Protein AF-A0A183J5D5-F1 (afdb_monomer_lite)

pLDDT: mean 78.67, std 13.35, range [39.38, 96.0]

Sequence (172 aa):
YVIESGSNGYSALRIDPVRDRDNNTDITCVVSNVHGSETASAKLVVISPENLPTGFPRIVEDPRLRAVEKGSSETMTCNARGDKPLTVLWLKNFLPVDMNNRRYSVSTIGNPGNPRRKAQTANLSITPTRRLRASVRPSMRLLACACCLPFDDDFASCSVRCSLFNGLMYND

Foldseek 3Di:
DDWDADPPRDIDDDDPPDDPVLAQDKDKDWDDDPVGIDIDIATDHDDDPVRDDPFAKDWPDWFEADEDDAQDKDKTKIKIFGQAQKDKFKDKPNHTDDPVPPQWDKDKDFDDPDNVTRMIMIMIMGGADPDDDDDDAWDWIKMKMKIWHDDDPHDIGIDIDIYIYTYSGDDD

Organism: NCBI:txid241478

Radius of gyration: 17.91 Å; chains: 1; bounding box: 45×37×50 Å

InterPro domains:
  IPR007110 Immunoglobulin-like domain [PS50835] (57-93)
  IPR013783 Immunoglobulin-like fold [G3DSA:2.60.40.10] (50-136)
  IPR036179 Immunoglobulin-like domain superfamily [SSF48726] (4-53)
  IPR036179 Immunoglobulin-like domain superfamily [SSF48726] (57-127)

Secondary structure (DSSP, 8-state):
-EEEE-TTS-EEEE--S--GGGTTEEEEEEEEETTEEEEEEEEE----GGGPPTT--EEEEPPPP-EE-TT--EEEEEEEE-SS--EEEEEETTEEP-TTSTTEEEEEEE-SS-TT--EEEEEEEEPPPS---S----EEEEEEEEEE---BTTB--EEEEEEEEEE-----

Structure (mmCIF, N/CA/C/O backbone):
data_AF-A0A183J5D5-F1
#
_entry.id   AF-A0A183J5D5-F1
#
loop_
_atom_site.group_PDB
_atom_site.id
_atom_site.type_symbol
_atom_site.label_atom_id
_atom_site.label_alt_id
_atom_site.label_comp_id
_atom_site.label_asym_id
_atom_site.label_entity_id
_atom_site.label_seq_id
_atom_site.pdbx_PDB_ins_code
_atom_site.Cartn_x
_atom_site.Cartn_y
_atom_site.Cartn_z
_atom_site.occupancy
_atom_site.B_iso_or_equiv
_atom_site.auth_seq_id
_atom_site.auth_comp_id
_atom_site.auth_asym_id
_atom_site.auth_atom_id
_atom_site.pdbx_PDB_model_num
ATOM 1 N N . TYR A 1 1 ? 9.227 12.595 -5.736 1.00 82.00 1 TYR A N 1
ATOM 2 C CA . TYR A 1 1 ? 9.479 11.406 -4.906 1.00 82.00 1 TYR A CA 1
ATOM 3 C C . TYR A 1 1 ? 9.605 11.834 -3.459 1.00 82.00 1 TYR A C 1
ATOM 5 O O . TYR A 1 1 ? 10.194 12.882 -3.216 1.00 82.00 1 TYR A O 1
ATOM 13 N N . VAL A 1 2 ? 9.044 11.076 -2.523 1.00 82.94 2 VAL A N 1
ATOM 14 C CA . VAL A 1 2 ? 9.202 11.303 -1.078 1.00 82.94 2 VAL A CA 1
ATOM 15 C C . VAL A 1 2 ? 9.634 9.988 -0.451 1.00 82.94 2 VAL A C 1
ATOM 17 O O . VAL A 1 2 ? 9.050 8.958 -0.770 1.00 82.94 2 VAL A O 1
ATOM 20 N N . ILE A 1 3 ? 10.658 10.013 0.397 1.00 84.38 3 ILE A N 1
ATOM 21 C CA . ILE A 1 3 ? 11.080 8.838 1.161 1.00 84.38 3 ILE A CA 1
ATOM 22 C C . ILE A 1 3 ? 10.498 8.969 2.564 1.00 84.38 3 ILE A C 1
ATOM 24 O O . ILE A 1 3 ? 10.695 9.990 3.224 1.00 84.38 3 ILE A O 1
ATOM 28 N N . GLU A 1 4 ? 9.782 7.944 3.006 1.00 82.12 4 GLU A N 1
ATOM 29 C CA . GLU A 1 4 ? 9.199 7.864 4.340 1.00 82.12 4 GLU A CA 1
ATOM 30 C C . GLU A 1 4 ? 9.839 6.701 5.091 1.00 82.12 4 GLU A C 1
ATOM 32 O O . GLU A 1 4 ? 9.834 5.568 4.615 1.00 82.12 4 GLU A O 1
ATOM 37 N N . SER A 1 5 ? 10.399 6.976 6.266 1.00 80.62 5 SER A N 1
ATOM 38 C CA . SER A 1 5 ? 11.003 5.955 7.124 1.00 80.62 5 SER A CA 1
ATOM 39 C C . SER A 1 5 ? 10.123 5.734 8.348 1.00 80.62 5 SER A C 1
ATOM 41 O O . SER A 1 5 ? 9.812 6.670 9.084 1.00 80.62 5 SER A O 1
ATOM 43 N N . GLY A 1 6 ? 9.699 4.491 8.551 1.00 70.69 6 GLY A N 1
ATOM 44 C CA . GLY A 1 6 ? 8.915 4.062 9.700 1.00 70.69 6 GLY A CA 1
ATOM 45 C C . GLY A 1 6 ? 9.786 3.718 10.906 1.00 70.69 6 GLY A C 1
ATOM 46 O O . GLY A 1 6 ? 10.962 3.383 10.782 1.00 70.69 6 GLY A O 1
ATOM 47 N N . SER A 1 7 ? 9.175 3.715 12.091 1.00 68.88 7 SER A N 1
ATOM 48 C CA . SER A 1 7 ? 9.823 3.381 13.370 1.00 68.88 7 SER A CA 1
ATOM 49 C C . SER A 1 7 ? 10.384 1.955 13.453 1.00 68.88 7 SER A C 1
ATOM 51 O O . SER A 1 7 ? 11.144 1.650 14.365 1.00 68.88 7 SER A O 1
ATOM 53 N N . ASN A 1 8 ? 10.020 1.083 12.512 1.00 70.12 8 ASN A N 1
ATOM 54 C CA . ASN A 1 8 ? 10.295 -0.353 12.570 1.00 70.12 8 ASN A CA 1
ATOM 55 C C . ASN A 1 8 ? 11.356 -0.795 11.554 1.00 70.12 8 ASN A C 1
ATOM 57 O O . ASN A 1 8 ? 11.403 -1.964 11.184 1.00 70.12 8 ASN A O 1
ATOM 61 N N . GLY A 1 9 ? 12.159 0.144 11.047 1.00 73.06 9 GLY A N 1
ATOM 62 C CA . GLY A 1 9 ? 13.173 -0.133 10.025 1.00 73.06 9 GLY A CA 1
ATOM 63 C C . GLY A 1 9 ? 12.625 -0.246 8.600 1.00 73.06 9 GLY A C 1
ATOM 64 O O . GLY A 1 9 ? 13.392 -0.491 7.677 1.00 73.06 9 GLY A O 1
ATOM 65 N N . TYR A 1 10 ? 11.322 -0.031 8.395 1.00 77.25 10 TYR A N 1
ATOM 66 C CA . TYR A 1 10 ? 10.745 0.086 7.056 1.00 77.25 10 TYR A CA 1
ATOM 67 C C . TYR A 1 10 ? 11.066 1.447 6.445 1.00 77.25 10 TYR A C 1
ATOM 69 O O . TYR A 1 10 ? 10.963 2.473 7.115 1.00 77.25 10 TYR A O 1
ATOM 77 N N . SER A 1 11 ? 11.371 1.462 5.152 1.00 81.19 11 SER A N 1
ATOM 78 C CA . SER A 1 11 ? 11.416 2.674 4.341 1.00 81.19 11 SER A CA 1
ATOM 79 C C . SER A 1 11 ? 10.550 2.481 3.101 1.00 81.19 11 SER A C 1
ATOM 81 O O . SER A 1 11 ? 10.485 1.379 2.555 1.00 81.19 11 SER A O 1
ATOM 83 N N . ALA A 1 12 ? 9.859 3.532 2.677 1.00 82.38 12 ALA A N 1
ATOM 84 C CA . ALA A 1 12 ? 9.008 3.528 1.501 1.00 82.38 12 ALA A CA 1
ATOM 85 C C . ALA A 1 12 ? 9.343 4.712 0.595 1.00 82.38 12 ALA A C 1
ATOM 87 O O . ALA A 1 12 ? 9.494 5.845 1.053 1.00 82.38 12 ALA A O 1
ATOM 88 N N . LEU A 1 13 ? 9.413 4.447 -0.709 1.00 85.31 13 LEU A N 1
ATOM 89 C CA . LEU A 1 13 ? 9.490 5.470 -1.744 1.00 85.31 13 LEU A CA 1
ATOM 90 C C . LEU A 1 13 ? 8.081 5.759 -2.266 1.00 85.31 13 LEU A C 1
ATOM 92 O O . LEU A 1 13 ? 7.434 4.893 -2.852 1.00 85.31 13 LEU A O 1
ATOM 96 N N . ARG A 1 14 ? 7.618 6.995 -2.092 1.00 83.38 14 ARG A N 1
ATOM 97 C CA . ARG A 1 14 ? 6.325 7.468 -2.583 1.00 83.38 14 ARG A CA 1
ATOM 98 C C . ARG A 1 14 ? 6.491 8.261 -3.876 1.00 83.38 14 ARG A C 1
ATOM 100 O O . ARG A 1 14 ? 7.235 9.250 -3.938 1.00 83.38 14 ARG A O 1
ATOM 107 N N . ILE A 1 15 ? 5.751 7.843 -4.897 1.00 86.19 15 ILE A N 1
ATOM 108 C CA . ILE A 1 15 ? 5.669 8.494 -6.205 1.00 86.19 15 ILE A CA 1
ATOM 109 C C . ILE A 1 15 ? 4.241 9.002 -6.374 1.00 86.19 15 ILE A C 1
ATOM 111 O O . ILE A 1 15 ? 3.309 8.210 -6.455 1.00 86.19 15 ILE A O 1
ATOM 115 N N . ASP A 1 16 ? 4.068 10.321 -6.345 1.00 84.56 16 ASP A N 1
ATOM 116 C CA . ASP A 1 16 ? 2.754 10.955 -6.393 1.00 84.56 16 ASP A CA 1
ATOM 117 C C . ASP A 1 16 ? 2.868 12.422 -6.862 1.00 84.56 16 ASP A C 1
ATOM 119 O O . ASP A 1 16 ? 3.642 13.185 -6.267 1.00 84.56 16 ASP A O 1
ATOM 123 N N . PRO A 1 17 ? 2.134 12.834 -7.912 1.00 86.19 17 PRO A N 1
ATOM 124 C CA . PRO A 1 17 ? 1.389 11.963 -8.824 1.00 86.19 17 PRO A CA 1
ATOM 125 C C . PRO A 1 17 ? 2.347 11.132 -9.688 1.00 86.19 17 PRO A C 1
ATOM 127 O O . PRO A 1 17 ? 3.421 11.615 -10.051 1.00 86.19 17 PRO A O 1
ATOM 130 N N . VAL A 1 18 ? 1.936 9.915 -10.049 1.00 85.88 18 VAL A N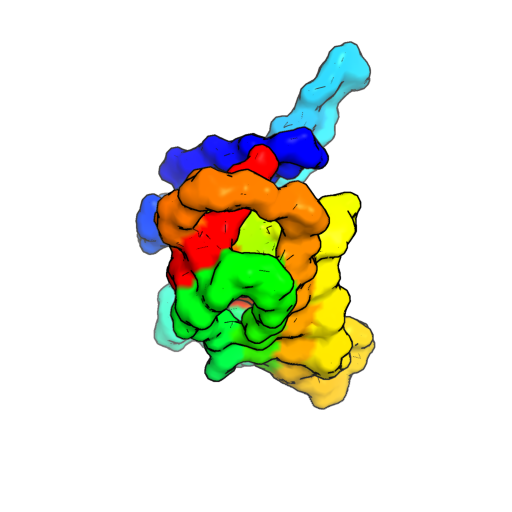 1
ATOM 131 C CA . VAL A 1 18 ? 2.611 9.122 -11.089 1.00 85.88 18 VAL A CA 1
ATOM 132 C C . VAL A 1 18 ? 2.379 9.791 -12.446 1.00 85.88 18 VAL A C 1
ATOM 134 O O . VAL A 1 18 ? 1.256 10.198 -12.755 1.00 85.88 18 VAL A O 1
ATOM 137 N N . ARG A 1 19 ? 3.436 9.940 -13.243 1.00 89.69 19 ARG A N 1
ATOM 138 C CA . ARG A 1 19 ? 3.423 10.566 -14.574 1.00 89.69 19 ARG A CA 1
ATOM 139 C C . ARG A 1 19 ? 4.115 9.668 -15.596 1.00 89.69 19 ARG A C 1
ATOM 141 O O . ARG A 1 19 ? 4.980 8.879 -15.239 1.00 89.69 19 ARG A O 1
ATOM 148 N N . ASP A 1 20 ? 3.837 9.880 -16.881 1.00 90.50 20 ASP A N 1
ATOM 149 C CA . ASP A 1 20 ? 4.463 9.107 -17.971 1.00 90.50 20 ASP A CA 1
ATOM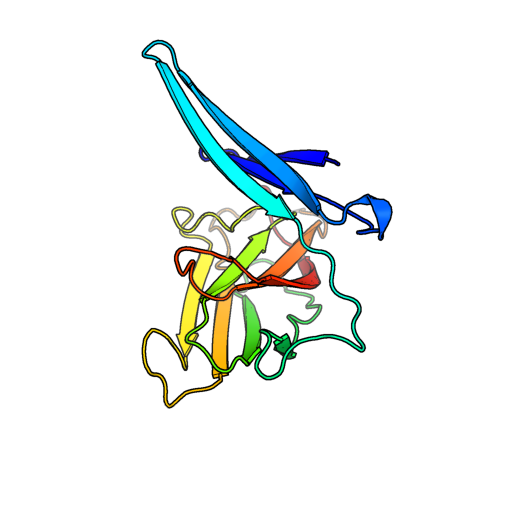 150 C C . ASP A 1 20 ? 5.995 9.200 -17.978 1.00 90.50 20 ASP A C 1
ATOM 152 O O . ASP A 1 20 ? 6.676 8.246 -18.337 1.00 90.50 20 ASP A O 1
ATOM 156 N N . ARG A 1 21 ? 6.554 10.326 -17.514 1.00 92.19 21 ARG A N 1
ATOM 157 C CA . ARG A 1 21 ? 8.009 10.509 -17.363 1.00 92.19 21 ARG A CA 1
ATOM 158 C C . ARG A 1 21 ? 8.647 9.591 -16.316 1.00 92.19 21 ARG A C 1
ATOM 160 O O . ARG A 1 21 ? 9.864 9.477 -16.300 1.00 92.19 21 ARG A O 1
ATOM 167 N N . ASP A 1 22 ? 7.846 9.017 -15.419 1.00 92.31 22 ASP A N 1
ATOM 168 C CA . ASP A 1 22 ? 8.322 8.082 -14.403 1.00 92.31 22 ASP A CA 1
ATOM 169 C C . ASP A 1 22 ? 8.411 6.652 -14.990 1.00 92.31 22 ASP A C 1
ATOM 171 O O . ASP A 1 22 ? 9.027 5.771 -14.392 1.00 92.31 22 ASP A O 1
ATOM 175 N N . ASN A 1 23 ? 7.834 6.406 -16.177 1.00 91.12 23 ASN A N 1
ATOM 176 C CA . ASN A 1 23 ? 7.867 5.107 -16.845 1.00 91.12 23 ASN A CA 1
ATOM 177 C C . ASN A 1 23 ? 9.294 4.684 -17.218 1.00 91.12 23 ASN A C 1
ATOM 179 O O . ASN A 1 23 ? 10.106 5.502 -17.644 1.00 91.12 23 ASN A O 1
ATOM 183 N N . ASN A 1 24 ? 9.568 3.383 -17.116 1.00 91.00 24 ASN A N 1
ATOM 184 C CA . ASN A 1 24 ? 10.869 2.772 -17.379 1.00 91.00 24 ASN A CA 1
ATOM 185 C C . ASN A 1 24 ? 12.001 3.298 -16.470 1.00 91.00 24 ASN A C 1
ATOM 187 O O . ASN A 1 24 ? 13.171 3.261 -16.850 1.00 91.00 24 ASN A O 1
ATOM 191 N N . THR A 1 25 ? 11.661 3.773 -15.267 1.00 91.31 25 THR A N 1
ATOM 192 C CA . THR A 1 25 ? 12.639 4.225 -14.265 1.00 91.31 25 THR A CA 1
ATOM 193 C C . THR A 1 25 ? 13.109 3.049 -13.417 1.00 91.31 25 THR A C 1
ATOM 195 O O . THR A 1 25 ? 12.288 2.348 -12.829 1.00 91.31 25 THR A O 1
ATOM 198 N N . ASP A 1 26 ? 14.420 2.852 -13.297 1.00 90.88 26 ASP A N 1
ATOM 199 C CA . ASP A 1 26 ? 14.984 1.865 -12.376 1.00 90.88 26 ASP A CA 1
ATOM 200 C C . ASP A 1 26 ? 15.046 2.445 -10.954 1.00 90.88 26 ASP A C 1
ATOM 202 O O . ASP A 1 26 ? 15.645 3.494 -10.706 1.00 90.88 26 ASP A O 1
ATOM 206 N N . ILE A 1 27 ? 14.381 1.775 -10.015 1.00 88.88 27 ILE A N 1
ATOM 207 C CA . ILE A 1 27 ? 14.309 2.140 -8.601 1.00 88.88 27 ILE A CA 1
ATOM 208 C C . ILE A 1 27 ? 15.163 1.154 -7.819 1.00 88.88 27 ILE A C 1
ATOM 210 O O . ILE A 1 27 ? 14.875 -0.040 -7.805 1.00 88.88 27 ILE A O 1
ATOM 214 N N . THR A 1 28 ? 16.165 1.663 -7.109 1.00 89.50 28 THR A N 1
ATOM 215 C CA . THR A 1 28 ? 17.015 0.859 -6.229 1.00 89.50 28 THR A CA 1
ATOM 216 C C . THR A 1 28 ? 16.813 1.276 -4.780 1.00 89.50 28 THR A C 1
ATOM 218 O O . THR A 1 28 ? 16.991 2.439 -4.418 1.00 89.50 28 THR A O 1
ATOM 221 N N . CYS A 1 29 ? 16.459 0.311 -3.940 1.00 87.62 29 CYS A N 1
ATOM 222 C CA . CYS A 1 29 ? 16.518 0.426 -2.494 1.00 87.62 29 CYS A CA 1
ATOM 223 C C . CYS A 1 29 ? 17.877 -0.093 -2.021 1.00 87.62 29 CYS A C 1
ATOM 225 O O . CYS A 1 29 ? 18.285 -1.194 -2.389 1.00 87.62 29 CYS A O 1
ATOM 227 N N . VAL A 1 30 ? 18.571 0.702 -1.211 1.00 90.69 30 VAL A N 1
ATOM 228 C CA . VAL A 1 30 ? 19.844 0.326 -0.593 1.00 90.69 30 VAL A CA 1
ATOM 229 C C . VAL A 1 30 ? 19.665 0.378 0.914 1.00 90.69 30 VAL A C 1
ATOM 231 O O . VAL A 1 30 ? 19.308 1.422 1.461 1.00 90.69 30 VAL A O 1
ATOM 234 N N . VAL A 1 31 ? 19.925 -0.742 1.582 1.00 89.81 31 VAL A N 1
ATOM 235 C CA . VAL A 1 31 ? 19.946 -0.840 3.042 1.00 89.81 31 VAL A CA 1
ATOM 236 C C . VAL A 1 31 ? 21.382 -1.099 3.466 1.00 89.81 31 VAL A C 1
ATOM 238 O O . VAL A 1 31 ? 22.030 -2.002 2.951 1.00 89.81 31 VAL A O 1
ATOM 241 N N . SER A 1 32 ? 21.901 -0.308 4.400 1.00 91.25 32 SER A N 1
ATOM 242 C CA . SER A 1 32 ? 23.292 -0.411 4.847 1.00 91.25 32 SER A CA 1
ATOM 243 C C . SER A 1 32 ? 23.409 -0.376 6.363 1.00 91.25 32 SER A C 1
ATOM 245 O O . SER A 1 32 ? 22.708 0.388 7.029 1.00 91.25 32 SER A O 1
ATOM 247 N N . ASN A 1 33 ? 24.342 -1.155 6.901 1.00 91.06 33 ASN A N 1
ATOM 248 C CA . ASN A 1 33 ? 24.780 -1.101 8.291 1.00 91.06 33 ASN A CA 1
ATOM 249 C C . ASN A 1 33 ? 26.322 -1.122 8.362 1.00 91.06 33 ASN A C 1
ATOM 251 O O . ASN A 1 33 ? 27.006 -1.077 7.344 1.00 91.06 33 ASN A O 1
ATOM 255 N N . VAL A 1 34 ? 26.886 -1.195 9.571 1.00 95.88 34 VAL A N 1
ATOM 256 C CA . VAL A 1 34 ? 28.350 -1.201 9.771 1.00 95.88 34 VAL A CA 1
ATOM 257 C C . VAL A 1 34 ? 29.060 -2.444 9.206 1.00 95.88 34 VAL A C 1
ATOM 259 O O . VAL A 1 34 ? 30.280 -2.437 9.095 1.00 95.88 34 VAL A O 1
ATOM 262 N N . HIS A 1 35 ? 28.318 -3.497 8.851 1.00 96.00 35 HIS A N 1
ATOM 263 C CA . HIS A 1 35 ? 28.842 -4.759 8.322 1.00 96.00 35 HIS A CA 1
ATOM 264 C C . HIS A 1 35 ? 28.667 -4.902 6.801 1.00 96.00 35 HIS A C 1
ATOM 266 O O . HIS A 1 35 ? 29.144 -5.881 6.234 1.00 96.00 35 HIS A O 1
ATOM 272 N N . GLY A 1 36 ? 27.999 -3.958 6.131 1.00 94.19 36 GLY A N 1
ATOM 273 C CA . GLY A 1 36 ? 27.819 -3.993 4.682 1.00 94.19 36 GLY A CA 1
ATOM 274 C C . GLY A 1 36 ? 26.532 -3.329 4.206 1.00 94.19 36 GLY A C 1
ATOM 275 O O . GLY A 1 36 ? 25.841 -2.637 4.956 1.00 94.19 36 GLY A O 1
ATOM 276 N N . SER A 1 37 ? 26.211 -3.554 2.934 1.00 94.56 37 SER A N 1
ATOM 277 C CA . SER A 1 37 ? 24.989 -3.068 2.300 1.00 94.56 37 SER A CA 1
ATOM 278 C C . SER A 1 37 ? 24.343 -4.144 1.443 1.00 94.56 37 SER A C 1
ATOM 280 O O . SER A 1 37 ? 25.039 -4.886 0.754 1.00 94.56 37 SER A O 1
ATOM 282 N N . GLU A 1 38 ? 23.020 -4.162 1.435 1.00 92.50 38 GLU A N 1
ATOM 283 C CA . GLU A 1 38 ? 22.194 -4.990 0.567 1.00 92.50 38 GLU A CA 1
ATOM 284 C C . GLU A 1 38 ? 21.348 -4.086 -0.331 1.00 92.50 38 GLU A C 1
ATOM 286 O O . GLU A 1 38 ? 20.943 -2.986 0.066 1.00 92.50 38 GLU A O 1
ATOM 291 N N . THR A 1 39 ? 21.118 -4.525 -1.566 1.00 90.31 39 THR A N 1
ATOM 292 C CA . THR A 1 39 ? 20.384 -3.752 -2.564 1.00 90.31 39 THR A CA 1
ATOM 293 C C . THR A 1 39 ? 19.267 -4.577 -3.178 1.00 90.31 39 THR A C 1
ATOM 295 O O . THR A 1 39 ? 19.414 -5.765 -3.449 1.00 90.31 39 THR A O 1
ATOM 298 N N . ALA A 1 40 ? 18.142 -3.919 -3.428 1.00 86.88 40 ALA A N 1
ATOM 299 C CA . ALA A 1 40 ? 17.029 -4.465 -4.186 1.00 86.88 40 ALA A CA 1
ATOM 300 C C . ALA A 1 40 ? 16.655 -3.456 -5.270 1.00 86.88 40 ALA A C 1
ATOM 302 O O . ALA A 1 40 ? 16.463 -2.277 -4.971 1.00 86.88 40 ALA A O 1
ATOM 303 N N . SER A 1 41 ? 16.571 -3.897 -6.523 1.00 85.75 41 SER A N 1
ATOM 304 C CA . SER A 1 41 ? 16.218 -3.032 -7.653 1.00 85.75 41 SER A CA 1
ATOM 305 C C . SER A 1 41 ? 14.954 -3.522 -8.343 1.00 85.75 41 SER A C 1
ATOM 307 O O . SER A 1 41 ? 14.727 -4.725 -8.441 1.00 85.75 41 SER A O 1
ATOM 309 N N . ALA A 1 42 ? 14.142 -2.590 -8.829 1.00 83.88 42 ALA A N 1
ATOM 310 C CA . ALA A 1 42 ? 12.939 -2.866 -9.599 1.00 83.88 42 ALA A CA 1
ATOM 311 C C . ALA A 1 42 ? 12.751 -1.801 -10.682 1.00 83.88 42 ALA A C 1
ATOM 313 O O . ALA A 1 42 ? 13.059 -0.630 -10.470 1.00 83.88 42 ALA A O 1
ATOM 314 N N . LYS A 1 43 ? 12.199 -2.190 -11.831 1.00 86.06 43 LYS A N 1
ATOM 315 C CA . LYS A 1 43 ? 11.853 -1.261 -12.909 1.00 86.06 43 LYS A CA 1
ATOM 316 C C . LYS A 1 43 ? 10.403 -0.801 -12.760 1.00 86.06 43 LYS A C 1
ATOM 318 O O . LYS A 1 43 ? 9.486 -1.620 -12.735 1.00 86.06 43 LYS A O 1
ATOM 323 N N . LEU A 1 44 ? 10.186 0.508 -12.679 1.00 86.44 44 LEU A N 1
ATOM 324 C CA . LEU A 1 44 ? 8.856 1.106 -12.646 1.00 86.44 44 LEU A CA 1
ATOM 325 C C . LEU A 1 44 ? 8.252 1.121 -14.052 1.00 86.44 44 LEU A C 1
ATOM 327 O O . LEU A 1 44 ? 8.760 1.798 -14.944 1.00 86.44 44 LEU A O 1
ATOM 331 N N . VAL A 1 45 ? 7.133 0.418 -14.229 1.00 85.50 45 VAL A N 1
ATOM 332 C CA . VAL A 1 45 ? 6.320 0.471 -15.450 1.00 85.50 45 VAL A CA 1
ATOM 333 C C . VAL A 1 45 ? 5.022 1.210 -15.144 1.00 85.50 45 VAL A C 1
ATOM 335 O O . VAL A 1 45 ? 4.258 0.801 -14.269 1.00 85.50 45 VAL A O 1
ATOM 338 N N . VAL A 1 46 ? 4.773 2.304 -15.860 1.00 87.06 46 VAL A N 1
ATOM 339 C CA . VAL A 1 46 ? 3.540 3.091 -15.741 1.00 87.06 46 VAL A CA 1
ATOM 340 C C . VAL A 1 46 ? 2.577 2.643 -16.835 1.00 87.06 46 VAL A C 1
ATOM 342 O O . VAL A 1 46 ? 2.893 2.720 -18.019 1.00 87.06 46 VAL A O 1
ATOM 345 N N . ILE A 1 47 ? 1.406 2.157 -16.426 1.00 85.12 47 ILE A N 1
ATOM 346 C CA . ILE A 1 47 ? 0.352 1.663 -17.317 1.00 85.12 47 ILE A CA 1
ATOM 347 C C . ILE A 1 47 ? -0.870 2.556 -17.134 1.00 85.12 47 ILE A C 1
ATOM 349 O O . ILE A 1 47 ? -1.311 2.784 -16.004 1.00 85.12 47 ILE A O 1
ATOM 353 N N . SER A 1 48 ? -1.423 3.061 -18.234 1.00 85.56 48 SER A N 1
ATOM 354 C CA . SER A 1 48 ? -2.637 3.869 -18.183 1.00 85.56 48 SER A CA 1
ATOM 355 C C . SER A 1 48 ? -3.880 3.009 -17.897 1.00 85.56 48 SER A C 1
ATOM 357 O O . SER A 1 48 ? -3.894 1.817 -18.221 1.00 85.56 48 SER A O 1
ATOM 359 N N . PRO A 1 49 ? -4.940 3.573 -17.284 1.00 81.94 49 PRO A N 1
ATOM 360 C CA . PRO A 1 49 ? -6.139 2.820 -16.911 1.00 81.94 49 PRO A CA 1
ATOM 361 C C . PRO A 1 49 ? -6.794 2.048 -18.067 1.00 81.94 49 PRO A C 1
ATOM 363 O O . PRO A 1 49 ? -7.314 0.955 -17.849 1.00 81.94 49 PRO A O 1
ATOM 366 N N . GLU A 1 50 ? -6.755 2.588 -19.286 1.00 86.25 50 GLU A N 1
ATOM 367 C CA . GLU A 1 50 ? -7.290 1.954 -20.496 1.00 86.25 50 GLU A CA 1
ATOM 368 C C . GLU A 1 50 ? -6.456 0.768 -21.005 1.00 86.25 50 GLU A C 1
ATOM 370 O O . GLU A 1 50 ? -6.984 -0.081 -21.719 1.00 86.25 50 GLU A O 1
ATOM 375 N N . ASN A 1 51 ? -5.186 0.674 -20.601 1.00 87.50 51 ASN A N 1
ATOM 376 C CA . ASN A 1 51 ? -4.246 -0.368 -21.023 1.00 87.50 51 ASN A CA 1
ATOM 377 C C . ASN A 1 51 ? -3.941 -1.386 -19.911 1.00 87.50 51 ASN A C 1
ATOM 379 O O . ASN A 1 51 ? -2.977 -2.149 -20.010 1.00 87.50 51 ASN A O 1
ATOM 383 N N . LEU A 1 52 ? -4.734 -1.409 -18.833 1.00 82.69 52 LEU A N 1
ATOM 384 C CA . LEU A 1 52 ? -4.545 -2.371 -17.748 1.00 82.69 52 LEU A CA 1
ATOM 385 C C . LEU A 1 52 ? -4.715 -3.810 -18.265 1.00 82.69 52 LEU A C 1
ATOM 387 O O . LEU A 1 52 ? -5.727 -4.121 -18.900 1.00 82.69 52 LEU A O 1
ATOM 391 N N . PRO A 1 53 ? -3.770 -4.722 -17.970 1.00 83.50 53 PRO A N 1
ATOM 392 C CA . PRO A 1 53 ? -3.875 -6.099 -18.420 1.00 83.50 53 PRO A CA 1
ATOM 393 C C . PRO A 1 53 ? -5.071 -6.800 -17.767 1.00 83.50 53 PRO A C 1
ATOM 395 O O . PRO A 1 53 ? -5.503 -6.482 -16.653 1.00 83.50 53 PRO A O 1
ATOM 398 N N . THR A 1 54 ? -5.607 -7.806 -18.456 1.00 83.25 54 THR A N 1
ATOM 399 C CA . THR A 1 54 ? -6.695 -8.618 -17.899 1.00 83.25 54 THR A CA 1
ATOM 400 C C . THR A 1 54 ? -6.219 -9.303 -16.619 1.00 83.25 54 THR A C 1
ATOM 402 O O . THR A 1 54 ? -5.126 -9.862 -16.572 1.00 83.25 54 THR A O 1
ATOM 405 N N . GLY A 1 55 ? -7.033 -9.232 -15.564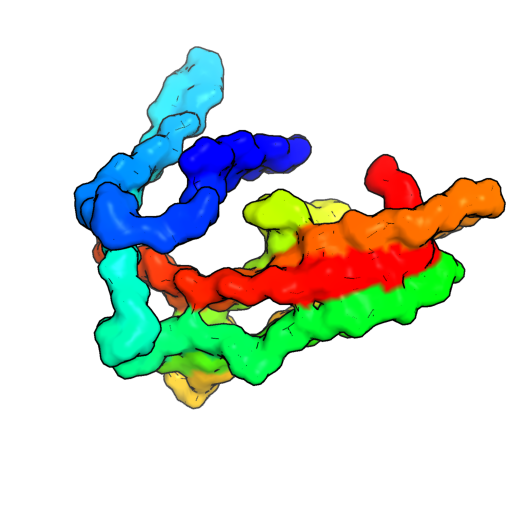 1.00 80.31 55 GLY A N 1
ATOM 406 C CA . GLY A 1 55 ? -6.699 -9.833 -14.272 1.00 80.31 55 GLY A CA 1
ATOM 407 C C . GLY A 1 55 ? -5.842 -8.968 -13.347 1.00 80.31 55 GLY A C 1
ATOM 408 O O . GLY A 1 55 ? -5.485 -9.445 -12.266 1.00 80.31 55 GLY A O 1
ATOM 409 N N . PHE A 1 56 ? -5.553 -7.713 -13.725 1.00 82.94 56 PHE A N 1
ATOM 410 C CA . PHE A 1 56 ? -4.826 -6.756 -12.884 1.00 82.94 56 PHE A CA 1
ATOM 411 C C . PHE A 1 56 ? -5.494 -6.591 -11.503 1.00 82.94 56 PHE A C 1
ATOM 413 O O . PHE A 1 56 ? -6.733 -6.525 -11.429 1.00 82.94 56 PHE A O 1
ATOM 420 N N . PRO A 1 57 ? -4.708 -6.528 -10.407 1.00 86.44 57 PRO A N 1
ATOM 421 C CA . PRO A 1 57 ? -5.247 -6.367 -9.065 1.00 86.44 57 PRO A CA 1
ATOM 422 C C . PRO A 1 57 ? -6.037 -5.065 -8.966 1.00 86.44 57 PRO A C 1
ATOM 424 O O . PRO A 1 57 ? -5.548 -3.990 -9.307 1.00 86.44 57 PRO A O 1
ATOM 427 N N . ARG A 1 58 ? -7.265 -5.148 -8.465 1.00 87.12 58 ARG A N 1
ATOM 428 C CA . ARG A 1 58 ? -8.118 -3.984 -8.232 1.00 87.12 58 ARG A CA 1
ATOM 429 C C . ARG A 1 58 ? -8.820 -4.087 -6.896 1.00 87.12 58 ARG A C 1
ATOM 431 O O . ARG A 1 58 ? -9.333 -5.142 -6.530 1.00 87.12 58 ARG A O 1
ATOM 438 N N . ILE A 1 59 ? -8.894 -2.966 -6.201 1.00 89.31 59 ILE A N 1
ATOM 439 C CA . ILE A 1 59 ? -9.725 -2.822 -5.010 1.00 89.31 59 ILE A CA 1
ATOM 440 C C . ILE A 1 59 ? -11.147 -2.525 -5.496 1.00 89.31 59 ILE A C 1
ATOM 442 O O . ILE A 1 59 ? -11.366 -1.592 -6.268 1.00 89.31 59 ILE A O 1
ATOM 446 N N . VAL A 1 60 ? -12.087 -3.397 -5.132 1.00 90.56 60 VAL A N 1
ATOM 447 C CA . VAL A 1 60 ? -13.509 -3.321 -5.509 1.00 90.56 60 VAL A CA 1
ATOM 448 C C . VAL A 1 60 ? -14.387 -2.812 -4.369 1.00 90.56 60 VAL A C 1
ATOM 450 O O . VAL A 1 60 ? -15.498 -2.357 -4.616 1.00 90.56 60 VAL A O 1
ATOM 453 N N . GLU A 1 61 ? -13.895 -2.886 -3.135 1.00 90.44 61 GLU A N 1
ATOM 454 C CA . GLU A 1 61 ? -14.508 -2.248 -1.977 1.00 90.44 61 GLU A CA 1
ATOM 455 C C . GLU A 1 61 ? -13.419 -1.516 -1.204 1.00 90.44 61 GLU A C 1
ATOM 457 O O . GLU A 1 61 ? -12.508 -2.142 -0.655 1.00 90.44 61 GLU A O 1
ATOM 462 N N . ASP A 1 62 ? -13.513 -0.190 -1.207 1.00 86.00 62 ASP A N 1
ATOM 463 C CA . ASP A 1 62 ? -12.577 0.681 -0.516 1.00 86.00 62 ASP A CA 1
ATOM 464 C C . ASP A 1 62 ? -12.866 0.733 0.993 1.00 86.00 62 ASP A C 1
ATOM 466 O O . ASP A 1 62 ? -14.035 0.675 1.407 1.00 86.00 62 ASP A O 1
ATOM 470 N N . PRO A 1 63 ? -11.829 0.934 1.831 1.00 83.12 63 PRO A N 1
ATOM 471 C CA . PRO A 1 63 ? -12.042 1.344 3.208 1.00 83.12 63 PRO A CA 1
ATOM 472 C C . PRO A 1 63 ? -12.873 2.627 3.220 1.00 83.12 63 PRO A C 1
ATOM 474 O O . PRO A 1 63 ? -12.655 3.535 2.423 1.00 83.12 63 PRO A O 1
ATOM 477 N N . ARG A 1 64 ? -13.859 2.698 4.113 1.00 80.94 64 ARG A N 1
ATOM 478 C CA . ARG A 1 64 ? -14.753 3.857 4.204 1.00 80.94 64 ARG A CA 1
ATOM 479 C C . ARG A 1 64 ? -14.334 4.782 5.333 1.00 80.94 64 ARG A C 1
ATOM 481 O O . ARG A 1 64 ? -13.896 4.323 6.389 1.00 80.94 64 ARG A O 1
ATOM 488 N N . LEU A 1 65 ? -14.576 6.078 5.136 1.00 69.88 65 LEU A N 1
ATOM 489 C CA . LEU A 1 65 ? -14.508 7.062 6.209 1.00 69.88 65 LEU A CA 1
ATOM 490 C C . LEU A 1 65 ? -15.475 6.664 7.325 1.00 69.88 65 LEU A C 1
ATOM 492 O O . LEU A 1 65 ? -16.665 6.455 7.088 1.00 69.88 65 LEU A O 1
ATOM 496 N N . ARG A 1 66 ? -14.953 6.582 8.548 1.00 70.81 66 ARG A N 1
ATOM 497 C CA . ARG A 1 66 ? -15.739 6.312 9.750 1.00 70.81 66 ARG A CA 1
ATOM 498 C C . ARG A 1 66 ? -15.356 7.269 10.866 1.00 70.81 66 ARG A C 1
ATOM 500 O O . ARG A 1 66 ? -14.179 7.597 11.023 1.00 70.81 66 ARG A O 1
ATOM 507 N N . ALA A 1 67 ? -16.372 7.691 11.616 1.00 73.00 67 ALA A N 1
ATOM 508 C CA . ALA A 1 67 ? -16.240 8.386 12.887 1.00 73.00 67 ALA A CA 1
ATOM 509 C C . ALA A 1 67 ? -16.491 7.377 14.007 1.00 73.00 67 ALA A C 1
ATOM 511 O O . ALA A 1 67 ? -17.488 6.663 13.979 1.00 73.00 67 ALA A O 1
ATOM 512 N N . VAL A 1 68 ? -15.570 7.303 14.966 1.00 73.12 68 VAL A N 1
ATOM 513 C CA . VAL A 1 68 ? -15.609 6.301 16.037 1.00 73.12 68 VAL A CA 1
ATOM 514 C C . VAL A 1 68 ? -15.512 6.998 17.381 1.00 73.12 68 VAL A C 1
ATOM 516 O O . VAL A 1 68 ? -14.678 7.893 17.565 1.00 73.12 68 VAL A O 1
ATOM 519 N N . GLU A 1 69 ? -16.363 6.573 18.311 1.00 70.94 69 GLU A N 1
ATOM 520 C CA . GLU A 1 69 ? -16.338 7.026 19.696 1.00 70.94 69 GLU A CA 1
ATOM 521 C C . GLU A 1 69 ? -15.058 6.594 20.418 1.00 70.94 69 GLU A C 1
ATOM 523 O O . GLU A 1 69 ? -14.414 5.585 20.111 1.00 70.94 69 GLU A O 1
ATOM 528 N N . LYS A 1 70 ? -14.678 7.377 21.426 1.00 68.56 70 LYS A N 1
ATOM 529 C CA . LYS A 1 70 ? -13.477 7.108 22.207 1.00 68.56 70 LYS A CA 1
ATOM 530 C C . LYS A 1 70 ? -13.647 5.819 23.010 1.00 68.56 70 LYS A C 1
ATOM 532 O O . LYS A 1 70 ? -14.543 5.715 23.836 1.00 68.56 70 LYS A O 1
ATOM 537 N N . GLY A 1 71 ? -12.700 4.896 22.856 1.00 71.50 71 GLY A N 1
ATOM 538 C CA . GLY A 1 71 ? -12.709 3.636 23.604 1.00 71.50 71 GLY A CA 1
ATOM 539 C C . GLY A 1 71 ? -13.517 2.523 22.940 1.00 71.50 71 GLY A C 1
ATOM 540 O O . GLY A 1 71 ? -13.604 1.441 23.514 1.00 71.50 71 GLY A O 1
ATOM 541 N N . SER A 1 72 ? -14.039 2.753 21.734 1.00 78.75 72 SER A N 1
ATOM 542 C CA . SER A 1 72 ? -14.654 1.713 20.910 1.00 78.75 72 SER A CA 1
ATOM 543 C C . SER A 1 72 ? -13.620 1.074 19.982 1.00 78.75 72 SER A C 1
ATOM 545 O O . SER A 1 72 ? -12.659 1.720 19.552 1.00 78.75 72 SER A O 1
ATOM 547 N N . SER A 1 73 ? -13.801 -0.216 19.701 1.00 81.25 73 SER A N 1
ATOM 548 C CA . SER A 1 73 ? -13.037 -0.910 18.660 1.00 81.25 73 SER A CA 1
ATOM 549 C C . SER A 1 73 ? -13.713 -0.696 17.313 1.00 81.25 73 SER A C 1
ATOM 551 O O . SER A 1 73 ? -14.939 -0.679 17.248 1.00 81.25 73 SER A O 1
ATOM 553 N N . GLU A 1 74 ? -12.927 -0.579 16.248 1.00 84.62 74 GLU A N 1
ATOM 554 C CA . GLU A 1 74 ? -13.446 -0.384 14.891 1.00 84.62 74 GLU A CA 1
ATOM 555 C C . GLU A 1 74 ? -12.834 -1.387 13.922 1.00 84.62 74 GLU A C 1
ATOM 557 O O . GLU A 1 74 ? -11.678 -1.772 14.091 1.00 84.62 74 GLU A O 1
ATOM 562 N N . THR A 1 75 ? -13.590 -1.781 12.894 1.00 87.75 75 THR A N 1
ATOM 563 C CA . THR A 1 75 ? -13.088 -2.634 11.813 1.00 87.75 75 THR A CA 1
ATOM 564 C C . THR A 1 75 ? -13.324 -1.985 10.458 1.00 87.75 75 THR A C 1
ATOM 566 O O . THR A 1 75 ? -14.450 -1.644 10.102 1.00 87.75 75 THR A O 1
ATOM 569 N N . MET A 1 76 ? -12.254 -1.849 9.680 1.00 88.88 76 MET A N 1
ATOM 570 C CA . MET A 1 76 ? -12.319 -1.425 8.285 1.00 88.88 76 MET A CA 1
ATOM 571 C C . MET A 1 76 ? -12.149 -2.622 7.366 1.00 88.88 76 MET A C 1
ATOM 573 O O . MET A 1 76 ? -11.348 -3.510 7.643 1.00 88.88 76 MET A O 1
ATOM 577 N N . THR A 1 77 ? -12.869 -2.605 6.252 1.00 91.00 77 THR A N 1
ATOM 578 C CA . THR A 1 77 ? -12.881 -3.678 5.260 1.00 91.00 77 THR A CA 1
ATOM 579 C C . THR A 1 77 ? -12.308 -3.166 3.949 1.00 91.00 77 THR A C 1
ATOM 581 O O . THR A 1 77 ? -12.602 -2.047 3.539 1.00 91.00 77 THR A O 1
ATOM 584 N N . CYS A 1 78 ? -11.489 -3.992 3.307 1.00 91.88 78 CYS A N 1
ATOM 585 C CA . CYS A 1 78 ? -10.999 -3.782 1.954 1.00 91.88 78 CYS A CA 1
ATOM 586 C C . CYS A 1 78 ? -11.206 -5.073 1.159 1.00 91.88 78 CYS A C 1
ATOM 588 O O . CYS A 1 78 ? -10.771 -6.143 1.592 1.00 91.88 78 CYS A O 1
ATOM 590 N N . ASN A 1 79 ? -11.885 -4.990 0.018 1.00 92.25 79 ASN A N 1
ATOM 591 C CA . ASN A 1 79 ? -12.106 -6.127 -0.875 1.00 92.25 79 ASN A CA 1
ATOM 592 C C . ASN A 1 79 ? -11.343 -5.895 -2.168 1.00 92.25 79 ASN A C 1
ATOM 594 O O . ASN A 1 79 ? -11.542 -4.884 -2.843 1.00 92.25 79 ASN A O 1
ATOM 598 N N . ALA A 1 80 ? -10.495 -6.845 -2.524 1.00 91.19 80 ALA A N 1
ATOM 599 C CA . ALA A 1 80 ? -9.703 -6.802 -3.730 1.00 91.19 80 ALA A CA 1
ATOM 600 C C . ALA A 1 80 ? -9.959 -8.021 -4.611 1.00 91.19 80 ALA A C 1
ATOM 602 O O . ALA A 1 80 ? -10.300 -9.106 -4.137 1.00 91.19 80 ALA A O 1
ATOM 603 N N . ARG A 1 81 ? -9.784 -7.835 -5.917 1.00 89.06 81 ARG A N 1
ATOM 604 C CA . ARG A 1 81 ? -9.878 -8.883 -6.930 1.00 89.06 81 ARG A CA 1
ATOM 605 C C . ARG A 1 81 ? -8.663 -8.880 -7.838 1.00 89.06 81 ARG A C 1
ATOM 607 O O . ARG A 1 81 ? -8.127 -7.823 -8.147 1.00 89.06 81 ARG A O 1
ATOM 614 N N . GLY A 1 82 ? -8.297 -10.061 -8.304 1.00 86.25 82 GLY A N 1
ATOM 615 C CA . GLY A 1 82 ? -7.182 -10.307 -9.210 1.00 86.25 82 GLY A CA 1
ATOM 616 C C . GLY A 1 82 ? -7.232 -11.751 -9.692 1.00 86.25 82 GLY A C 1
ATOM 617 O O . GLY A 1 82 ? -7.864 -12.598 -9.054 1.00 86.25 82 GLY A O 1
ATOM 618 N N . ASP A 1 83 ? -6.621 -12.025 -10.841 1.00 81.50 83 ASP A N 1
ATOM 619 C CA . ASP A 1 83 ? -6.640 -13.377 -11.417 1.00 81.50 83 ASP A CA 1
ATOM 620 C C . ASP A 1 83 ? -5.565 -14.294 -10.823 1.00 81.50 83 ASP A C 1
ATOM 622 O O . ASP A 1 83 ? -5.762 -15.508 -10.762 1.00 81.50 83 ASP A O 1
ATOM 626 N N . LYS A 1 84 ? -4.460 -13.720 -10.340 1.00 79.50 84 LYS A N 1
ATOM 627 C CA . LYS A 1 84 ? -3.463 -14.426 -9.531 1.00 79.50 84 LYS A CA 1
ATOM 628 C C . LYS A 1 84 ? -3.806 -14.313 -8.038 1.00 79.50 84 LYS A C 1
ATOM 630 O O . LYS A 1 84 ? -4.539 -13.395 -7.652 1.00 79.50 84 LYS A O 1
ATOM 635 N N . PRO A 1 85 ? -3.286 -15.221 -7.185 1.00 81.31 85 PRO A N 1
ATOM 636 C CA . PRO A 1 85 ? -3.279 -15.001 -5.743 1.00 81.31 85 PRO A CA 1
ATOM 637 C C . PRO A 1 85 ? -2.760 -13.599 -5.442 1.00 81.31 85 PRO A C 1
ATOM 639 O O . PRO A 1 85 ? -1.852 -13.124 -6.112 1.00 81.31 85 PRO A O 1
ATOM 642 N N . LEU A 1 86 ? -3.373 -12.923 -4.484 1.00 81.31 86 LEU A N 1
ATOM 643 C CA . LEU A 1 86 ? -3.098 -11.527 -4.184 1.00 81.31 86 LEU A CA 1
ATOM 644 C C . LEU A 1 86 ? -2.920 -11.359 -2.683 1.00 81.31 86 LEU A C 1
ATOM 646 O O . LEU A 1 86 ? -3.438 -12.149 -1.897 1.00 81.31 86 LEU A O 1
ATOM 650 N N . THR A 1 87 ? -2.168 -10.336 -2.311 1.00 84.00 87 THR A N 1
ATOM 651 C CA . THR A 1 87 ? -1.902 -9.967 -0.928 1.00 84.00 87 THR A CA 1
ATOM 652 C C . THR A 1 87 ? -2.460 -8.577 -0.698 1.00 84.00 87 THR A C 1
ATOM 654 O O . THR A 1 87 ? -2.024 -7.610 -1.327 1.00 84.00 87 THR A O 1
ATOM 657 N N . VAL A 1 88 ? -3.423 -8.470 0.214 1.00 87.38 88 VAL A N 1
ATOM 658 C CA . VAL A 1 88 ? -3.920 -7.177 0.687 1.00 87.38 88 VAL A CA 1
ATOM 659 C C . VAL A 1 88 ? -3.128 -6.726 1.915 1.00 87.38 88 VAL A C 1
ATOM 661 O O . VAL A 1 88 ? -3.056 -7.430 2.921 1.00 87.38 88 VAL A O 1
ATOM 664 N N . LEU A 1 89 ? -2.555 -5.529 1.830 1.00 86.50 89 LEU A N 1
ATOM 665 C CA . LEU A 1 89 ? -1.761 -4.869 2.861 1.00 86.50 89 LEU A CA 1
ATOM 666 C C . LEU A 1 89 ? -2.506 -3.635 3.365 1.00 86.50 89 LEU A C 1
ATOM 668 O O . LEU A 1 89 ? -3.072 -2.878 2.577 1.00 86.50 89 LEU A O 1
ATOM 672 N N . TRP A 1 90 ? -2.468 -3.402 4.674 1.00 89.56 90 TRP A N 1
ATOM 673 C CA . TRP A 1 90 ? -2.956 -2.162 5.270 1.00 89.56 90 TRP A CA 1
ATOM 674 C C . TRP A 1 90 ? -1.802 -1.195 5.493 1.00 89.56 90 TRP A C 1
ATOM 676 O O . TRP A 1 90 ? -0.742 -1.585 5.985 1.00 89.56 90 TRP A O 1
ATOM 686 N N . LEU A 1 91 ? -2.027 0.073 5.161 1.00 86.31 91 LEU A N 1
ATOM 687 C CA . LEU A 1 91 ? -1.060 1.151 5.299 1.00 86.31 91 LEU A CA 1
ATOM 688 C C . LEU A 1 91 ? -1.604 2.214 6.258 1.00 86.31 91 LEU A C 1
ATOM 690 O O . LEU A 1 91 ? -2.762 2.618 6.142 1.00 86.31 91 LEU A O 1
ATOM 694 N N . LYS A 1 92 ? -0.765 2.707 7.169 1.00 84.44 92 LYS A N 1
ATOM 695 C CA . LYS A 1 92 ? -1.004 3.900 7.988 1.00 84.44 92 LYS A CA 1
ATOM 696 C C . LYS A 1 92 ? -0.009 4.967 7.565 1.00 84.44 92 LYS A C 1
ATOM 698 O O . LYS A 1 92 ? 1.191 4.747 7.676 1.00 84.44 92 LYS A O 1
ATOM 703 N N . ASN A 1 93 ? -0.508 6.124 7.130 1.00 80.44 93 ASN A N 1
ATOM 704 C CA . ASN A 1 93 ? 0.326 7.211 6.606 1.00 80.44 93 ASN A CA 1
ATOM 705 C C . ASN A 1 93 ? 1.312 6.687 5.544 1.00 80.44 93 ASN A C 1
ATOM 707 O O . ASN A 1 93 ? 2.509 6.840 5.700 1.00 80.44 93 ASN A O 1
ATOM 711 N N . PHE A 1 94 ? 0.795 5.970 4.539 1.00 79.56 94 PHE A N 1
ATOM 712 C CA . PHE A 1 94 ? 1.561 5.356 3.437 1.00 79.56 94 PHE A CA 1
ATOM 713 C C . PHE A 1 94 ? 2.611 4.293 3.808 1.00 79.56 94 PHE A C 1
ATOM 715 O O . PHE A 1 94 ? 3.181 3.678 2.910 1.00 79.56 94 PHE A O 1
ATOM 722 N N . LEU A 1 95 ? 2.802 3.988 5.092 1.00 83.44 95 LEU A N 1
ATOM 723 C CA . LEU A 1 95 ? 3.680 2.917 5.562 1.00 83.44 95 LEU A CA 1
ATOM 724 C C . LEU A 1 95 ? 2.876 1.678 5.970 1.00 83.44 95 LEU A C 1
ATOM 726 O O . LEU A 1 95 ? 1.761 1.832 6.473 1.00 83.44 95 LEU A O 1
ATOM 730 N N . PRO A 1 96 ? 3.412 0.453 5.810 1.00 85.12 96 PRO A N 1
ATOM 731 C CA . PRO A 1 96 ? 2.766 -0.756 6.313 1.00 85.12 96 PRO A CA 1
ATOM 732 C C . PRO A 1 96 ? 2.379 -0.623 7.788 1.00 85.12 96 PRO A C 1
ATOM 734 O O . PRO A 1 96 ? 3.165 -0.149 8.611 1.00 85.12 96 PRO A O 1
ATOM 737 N N . VAL A 1 97 ? 1.154 -1.032 8.125 1.00 86.69 97 VAL A N 1
ATOM 738 C CA . VAL A 1 97 ? 0.711 -1.080 9.522 1.00 86.69 97 VAL A CA 1
ATOM 739 C C . VAL A 1 97 ? 1.608 -2.044 10.293 1.00 86.69 97 VAL A C 1
ATOM 741 O O . VAL A 1 97 ? 1.809 -3.188 9.892 1.00 86.69 97 VAL A O 1
ATOM 744 N N . ASP A 1 98 ? 2.121 -1.581 11.431 1.00 86.31 98 ASP A N 1
ATOM 745 C CA . ASP A 1 98 ? 2.906 -2.415 12.326 1.00 86.31 98 ASP A CA 1
ATOM 746 C C . ASP A 1 98 ? 2.036 -3.460 13.027 1.00 86.31 98 ASP A C 1
ATOM 748 O O . ASP A 1 98 ? 1.309 -3.152 13.976 1.00 86.31 98 ASP A O 1
ATOM 752 N N . MET A 1 99 ? 2.165 -4.710 12.595 1.00 86.81 99 MET A N 1
ATOM 753 C CA . MET A 1 99 ? 1.446 -5.836 13.183 1.00 86.81 99 MET A CA 1
ATOM 754 C C . MET A 1 99 ? 2.013 -6.292 14.539 1.00 86.81 99 MET A C 1
ATOM 756 O O . MET A 1 99 ? 1.348 -7.057 15.234 1.00 86.81 99 MET A O 1
ATOM 760 N N . ASN A 1 100 ? 3.184 -5.803 14.971 1.00 87.88 100 ASN A N 1
ATOM 761 C CA . ASN A 1 100 ? 3.678 -6.030 16.338 1.00 87.88 100 ASN A CA 1
ATOM 762 C C . ASN A 1 100 ? 2.912 -5.190 17.368 1.00 87.88 100 ASN A C 1
ATOM 764 O O . ASN A 1 100 ? 2.870 -5.513 18.561 1.00 87.88 100 ASN A O 1
ATOM 768 N N . ASN A 1 101 ? 2.273 -4.109 16.919 1.00 85.75 101 ASN A N 1
ATOM 769 C CA . ASN A 1 101 ? 1.424 -3.300 17.764 1.00 85.75 101 ASN A CA 1
ATOM 770 C C . ASN A 1 101 ? 0.075 -4.003 17.975 1.00 85.75 101 ASN A C 1
ATOM 772 O O . ASN A 1 101 ? -0.782 -4.019 17.096 1.00 85.75 101 ASN A O 1
ATOM 776 N N . ARG A 1 102 ? -0.146 -4.502 19.201 1.00 87.06 102 ARG A N 1
ATOM 777 C CA . ARG A 1 102 ? -1.372 -5.210 19.637 1.00 87.06 102 ARG A CA 1
ATOM 778 C C . ARG A 1 102 ? -2.674 -4.431 19.427 1.00 87.06 102 ARG A C 1
ATOM 780 O O . ARG A 1 102 ? -3.758 -4.990 19.574 1.00 87.06 102 ARG A O 1
ATOM 787 N N . ARG A 1 103 ? -2.580 -3.132 19.140 1.00 85.62 103 ARG A N 1
ATOM 788 C CA . ARG A 1 103 ? -3.711 -2.294 18.750 1.00 85.62 103 ARG A CA 1
ATOM 789 C C . ARG A 1 103 ? -4.337 -2.753 17.431 1.00 85.62 103 ARG A C 1
ATOM 791 O O . ARG A 1 103 ? -5.535 -2.562 17.260 1.00 85.62 103 ARG A O 1
ATOM 798 N N . TYR A 1 104 ? -3.549 -3.313 16.519 1.00 89.12 104 TYR A N 1
ATOM 799 C CA . TYR A 1 104 ? -3.987 -3.693 15.183 1.00 89.12 104 TYR A CA 1
ATOM 800 C C . TYR A 1 104 ? -4.090 -5.211 15.060 1.00 89.12 104 TYR A C 1
ATOM 802 O O . TYR A 1 104 ? -3.210 -5.946 15.505 1.00 89.12 104 TYR A O 1
ATOM 810 N N . SER A 1 105 ? -5.150 -5.686 14.420 1.00 92.12 105 SER A N 1
ATOM 811 C CA . SER A 1 105 ? -5.254 -7.070 13.970 1.00 92.12 105 SER A CA 1
ATOM 812 C C . SER A 1 105 ? -5.843 -7.113 12.568 1.00 92.12 105 SER A C 1
ATOM 814 O O . SER A 1 105 ? -6.690 -6.296 12.208 1.00 92.12 105 SER A O 1
ATOM 816 N N . VAL A 1 106 ? -5.360 -8.049 11.753 1.00 92.25 106 VAL A N 1
ATOM 817 C CA . VAL A 1 106 ? -5.832 -8.236 10.380 1.00 92.25 106 VAL A CA 1
ATOM 818 C C . VAL A 1 106 ? -6.397 -9.638 10.251 1.00 92.25 106 VAL A C 1
ATOM 820 O O . VAL A 1 106 ? -5.748 -10.612 10.626 1.00 92.25 106 VAL A O 1
ATOM 823 N N . SER A 1 107 ? -7.603 -9.740 9.702 1.00 92.62 107 SER A N 1
ATOM 824 C CA . SER A 1 107 ? -8.182 -11.010 9.265 1.00 92.62 107 SER A CA 1
ATOM 825 C C . SER A 1 107 ? -8.393 -10.978 7.759 1.00 92.62 107 SER A C 1
ATOM 827 O O . SER A 1 107 ? -8.799 -9.955 7.206 1.00 92.62 107 SER A O 1
ATOM 829 N N . THR A 1 108 ? -8.094 -12.085 7.082 1.00 90.06 108 THR A N 1
ATOM 830 C CA . THR A 1 108 ? -8.296 -12.213 5.637 1.00 90.06 108 THR A CA 1
ATOM 831 C C . THR A 1 108 ? -9.261 -13.349 5.333 1.00 90.06 108 THR A C 1
ATOM 833 O O . THR A 1 108 ? -9.267 -14.389 5.988 1.00 90.06 108 THR A O 1
ATOM 836 N N . ILE A 1 109 ? -10.112 -13.132 4.337 1.00 87.69 109 ILE A N 1
ATOM 837 C CA . ILE A 1 109 ? -11.091 -14.091 3.833 1.00 87.69 109 ILE A CA 1
ATOM 838 C C . ILE A 1 109 ? -10.930 -14.105 2.320 1.00 87.69 109 ILE A C 1
ATOM 840 O O . ILE A 1 109 ? -10.865 -13.053 1.696 1.00 87.69 109 ILE A O 1
ATOM 844 N N . GLY A 1 110 ? -10.872 -15.276 1.697 1.00 82.44 110 GLY A N 1
ATOM 845 C CA . GLY A 1 110 ? -10.608 -15.341 0.260 1.00 82.44 110 GLY A CA 1
ATOM 846 C C . GLY A 1 110 ? -9.181 -15.784 0.017 1.00 82.44 110 GLY A C 1
ATOM 847 O O . GLY A 1 110 ? -8.843 -16.845 0.526 1.00 82.44 110 GLY A O 1
ATOM 848 N N . ASN A 1 111 ? -8.394 -15.077 -0.792 1.00 64.31 111 ASN A 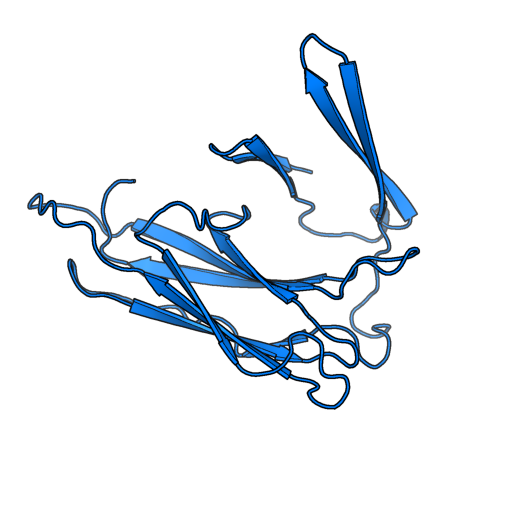N 1
ATOM 849 C CA . ASN A 1 111 ? -7.242 -15.715 -1.424 1.00 64.31 111 ASN A CA 1
ATOM 850 C C . ASN A 1 111 ? -5.871 -15.501 -0.753 1.00 64.31 111 ASN A C 1
ATOM 852 O O . ASN A 1 111 ? -5.199 -14.523 -1.050 1.00 64.31 111 ASN A O 1
ATOM 856 N N . PRO A 1 112 ? -5.404 -16.477 0.043 1.00 61.59 112 PRO A N 1
ATOM 857 C CA . PRO A 1 112 ? -3.999 -16.854 0.100 1.00 61.59 112 PRO A CA 1
ATOM 858 C C . PRO A 1 112 ? -3.806 -18.248 -0.526 1.00 61.59 112 PRO A C 1
ATOM 860 O O . PRO A 1 112 ? -4.169 -19.268 0.059 1.00 61.59 112 PRO A O 1
ATOM 863 N N . GLY A 1 113 ? -3.246 -18.279 -1.741 1.00 64.94 113 GLY A N 1
ATOM 864 C CA . GLY A 1 113 ? -2.726 -19.485 -2.406 1.00 64.94 113 GLY A CA 1
ATOM 865 C C . GLY A 1 113 ? -3.719 -20.348 -3.196 1.00 64.94 113 GLY A C 1
ATOM 866 O O . GLY A 1 113 ? -3.306 -21.347 -3.776 1.00 64.94 113 GLY A O 1
ATOM 867 N N . ASN A 1 114 ? -5.007 -19.995 -3.261 1.00 71.06 114 ASN A N 1
ATOM 868 C CA . ASN A 1 114 ? -6.017 -20.743 -4.015 1.00 71.06 114 ASN A CA 1
ATOM 869 C C . ASN A 1 114 ? -6.305 -20.088 -5.385 1.00 71.06 114 ASN A C 1
ATOM 871 O O . ASN A 1 114 ? -7.039 -19.097 -5.447 1.00 71.06 114 ASN A O 1
ATOM 875 N N . PRO A 1 115 ? -5.855 -20.670 -6.512 1.00 69.69 115 PRO A N 1
ATOM 876 C CA . PRO A 1 115 ? -6.053 -20.088 -7.844 1.00 69.69 115 PRO A CA 1
ATOM 877 C C . PRO A 1 115 ? -7.528 -19.921 -8.236 1.00 69.69 115 PRO A C 1
ATOM 879 O O . PRO A 1 115 ? -7.861 -19.117 -9.100 1.00 69.69 115 PRO A O 1
ATOM 882 N N . ARG A 1 116 ? -8.445 -20.666 -7.600 1.00 76.00 116 ARG A N 1
ATOM 883 C CA . ARG A 1 116 ? -9.883 -20.589 -7.897 1.00 76.00 116 ARG A CA 1
ATOM 884 C C . ARG A 1 116 ? -10.553 -19.355 -7.292 1.00 76.00 116 ARG A C 1
ATOM 886 O O . ARG A 1 116 ? -11.634 -18.974 -7.737 1.00 76.00 116 ARG A O 1
ATOM 893 N N . ARG A 1 117 ? -9.962 -18.735 -6.265 1.00 80.44 117 ARG A N 1
ATOM 894 C CA . ARG A 1 117 ? -10.567 -17.598 -5.555 1.00 80.44 117 ARG A CA 1
ATOM 895 C C . ARG A 1 117 ? -10.027 -16.273 -6.082 1.00 80.44 117 ARG A C 1
ATOM 897 O O . ARG A 1 117 ? -9.053 -15.752 -5.577 1.00 80.44 117 ARG A O 1
ATOM 904 N N . LYS A 1 118 ? -10.711 -15.638 -7.026 1.00 84.31 118 LYS A N 1
ATOM 905 C CA . LYS A 1 118 ? -10.269 -14.349 -7.604 1.00 84.31 118 LYS A CA 1
ATOM 906 C C . LYS A 1 118 ? -10.467 -13.115 -6.706 1.00 84.31 118 LYS A C 1
ATOM 908 O O . LYS A 1 118 ? -10.435 -11.989 -7.195 1.00 84.31 118 LYS A O 1
ATOM 913 N N . ALA A 1 119 ? -10.761 -13.304 -5.420 1.00 88.19 119 ALA A N 1
ATOM 914 C CA . ALA A 1 119 ? -11.075 -12.226 -4.488 1.00 88.19 119 ALA A CA 1
ATOM 915 C C . ALA A 1 119 ? -10.459 -12.474 -3.105 1.00 88.19 119 ALA A C 1
ATOM 917 O O . ALA A 1 119 ? -10.435 -13.615 -2.627 1.00 88.19 119 ALA A O 1
ATOM 918 N N . GLN A 1 120 ? -10.014 -11.403 -2.452 1.00 89.06 120 GLN A N 1
ATOM 919 C CA . GLN A 1 120 ? -9.588 -11.394 -1.056 1.00 89.06 120 GLN A CA 1
ATOM 920 C C . GLN A 1 120 ? -10.192 -10.184 -0.348 1.00 89.06 120 GLN A C 1
ATOM 922 O O . GLN A 1 120 ? -10.033 -9.042 -0.774 1.00 89.06 120 GLN A O 1
ATOM 927 N N . THR A 1 121 ? -10.856 -10.451 0.764 1.00 91.88 121 THR A N 1
ATOM 928 C CA . THR A 1 121 ? -11.300 -9.452 1.723 1.00 91.88 121 THR A CA 1
ATOM 929 C C . THR A 1 121 ? -10.296 -9.415 2.866 1.00 91.88 121 THR A C 1
ATOM 931 O O . THR A 1 121 ? -10.004 -10.454 3.456 1.00 91.88 121 THR A O 1
ATOM 934 N N . ALA A 1 122 ? -9.787 -8.236 3.202 1.00 92.19 122 ALA A N 1
ATOM 935 C CA . ALA A 1 122 ? -8.978 -8.005 4.389 1.00 92.19 122 ALA A CA 1
ATOM 936 C C . ALA A 1 122 ? -9.694 -7.028 5.317 1.00 92.19 122 ALA A C 1
ATOM 938 O O . ALA A 1 122 ? -10.108 -5.949 4.896 1.00 92.19 122 ALA A O 1
ATOM 939 N N . ASN A 1 123 ? -9.808 -7.400 6.586 1.00 92.50 123 ASN A N 1
ATOM 940 C CA . ASN A 1 123 ? -10.388 -6.570 7.628 1.00 92.50 123 ASN A CA 1
ATOM 941 C C . ASN A 1 123 ? -9.294 -6.142 8.604 1.00 92.50 123 ASN A C 1
ATOM 943 O O . ASN A 1 123 ? -8.640 -7.007 9.186 1.00 92.50 123 ASN A O 1
ATOM 947 N N . LEU A 1 124 ? -9.114 -4.835 8.788 1.00 91.50 124 LEU A N 1
ATOM 948 C CA . LEU A 1 124 ? -8.246 -4.258 9.812 1.00 91.50 124 LEU A CA 1
ATOM 949 C C . LEU A 1 124 ? -9.091 -3.847 11.011 1.00 91.50 124 LEU A C 1
ATOM 951 O O . LEU A 1 124 ? -9.883 -2.908 10.919 1.00 91.50 124 LEU A O 1
ATOM 955 N N . SER A 1 125 ? -8.880 -4.515 12.137 1.00 90.06 125 SER A N 1
ATOM 956 C CA . SER A 1 125 ? -9.477 -4.155 13.417 1.00 90.06 125 SER A CA 1
ATOM 957 C C . SER A 1 125 ? -8.501 -3.324 14.248 1.00 90.06 125 SER A C 1
ATOM 959 O O . SER A 1 125 ? -7.311 -3.631 14.346 1.00 90.06 125 SER A O 1
ATOM 961 N N . ILE A 1 126 ? -9.016 -2.252 14.849 1.00 87.50 126 ILE A N 1
ATOM 962 C CA . ILE A 1 126 ? -8.272 -1.321 15.696 1.00 87.50 126 ILE A CA 1
ATOM 963 C C . ILE A 1 126 ? -8.886 -1.346 17.092 1.00 87.50 126 ILE A C 1
ATOM 965 O O . ILE A 1 126 ? -9.988 -0.842 17.307 1.00 87.50 126 ILE A O 1
ATOM 969 N N . THR A 1 127 ? -8.144 -1.891 18.047 1.00 84.81 127 THR A N 1
ATOM 970 C CA . THR A 1 127 ? -8.529 -1.961 19.459 1.00 84.81 127 THR A CA 1
ATOM 971 C C . THR A 1 127 ? -8.087 -0.682 20.186 1.00 84.81 127 THR A C 1
ATOM 973 O O . THR A 1 127 ? -6.991 -0.181 19.939 1.00 84.81 127 THR A O 1
ATOM 976 N N . PRO A 1 128 ? -8.886 -0.100 21.089 1.00 75.69 128 PRO A N 1
ATOM 977 C CA . PRO A 1 128 ? -8.495 1.072 21.873 1.00 75.69 128 PRO A CA 1
ATOM 978 C C . PRO A 1 128 ? -7.427 0.736 22.926 1.00 75.69 128 PRO A C 1
ATOM 980 O O . PRO A 1 128 ? -7.394 -0.358 23.490 1.00 75.69 128 PRO A O 1
ATOM 983 N N . THR A 1 129 ? -6.559 1.700 23.245 1.00 69.38 129 THR A N 1
ATOM 984 C CA . THR A 1 129 ? -5.602 1.564 24.351 1.00 69.38 129 THR A CA 1
ATOM 985 C C . THR A 1 129 ? -6.291 1.881 25.685 1.00 69.38 129 THR A C 1
ATOM 987 O O . THR A 1 129 ? -7.110 2.789 25.782 1.00 69.38 129 THR A O 1
ATOM 990 N N . ARG A 1 130 ? -5.972 1.122 26.743 1.00 63.69 130 ARG A N 1
ATOM 991 C CA . ARG A 1 130 ? -6.638 1.205 28.064 1.00 63.69 130 ARG A CA 1
ATOM 992 C C . ARG A 1 130 ? -6.413 2.505 28.840 1.00 63.69 130 ARG A C 1
ATOM 994 O O . ARG A 1 130 ? -7.080 2.727 29.847 1.00 63.69 130 ARG A O 1
ATOM 1001 N N . ARG A 1 131 ? -5.457 3.349 28.444 1.00 60.50 131 ARG A N 1
ATOM 1002 C CA . ARG A 1 131 ? -5.308 4.647 29.110 1.00 60.50 131 ARG A CA 1
ATOM 1003 C C . ARG A 1 131 ? -6.490 5.505 28.651 1.00 60.50 131 ARG A C 1
ATOM 1005 O O . ARG A 1 131 ? -6.829 5.505 27.480 1.00 60.50 131 ARG A O 1
ATOM 1012 N N . LEU A 1 132 ? -7.141 6.207 29.567 1.00 52.81 132 LEU A N 1
ATOM 1013 C CA . LEU A 1 132 ? -8.197 7.167 29.259 1.00 52.81 132 LEU A CA 1
ATOM 1014 C C . LEU A 1 132 ? -7.727 8.514 29.803 1.00 52.81 132 LEU A C 1
ATOM 1016 O O . LEU A 1 132 ? -7.878 8.784 30.987 1.00 52.81 132 LEU A O 1
ATOM 1020 N N . ARG A 1 133 ? -7.135 9.373 28.969 1.00 56.28 133 ARG A N 1
ATOM 1021 C CA . ARG A 1 133 ? -7.001 10.797 29.327 1.00 56.28 133 ARG A CA 1
ATOM 1022 C C . ARG A 1 133 ? -8.218 11.553 28.827 1.00 56.28 133 ARG A C 1
ATOM 1024 O O . ARG A 1 133 ? -8.578 11.428 27.658 1.00 56.28 133 ARG A O 1
ATOM 1031 N N . ALA A 1 134 ? -8.905 12.256 29.719 1.00 48.41 134 ALA A N 1
ATOM 1032 C CA . ALA A 1 134 ? -9.988 13.159 29.357 1.00 48.41 134 ALA A CA 1
ATOM 1033 C C . ALA A 1 134 ? -9.388 14.311 28.531 1.00 48.41 134 ALA A C 1
ATOM 1035 O O . ALA A 1 134 ? -8.401 14.898 28.957 1.00 48.41 134 ALA A O 1
ATOM 1036 N N . SER A 1 135 ? -9.954 14.583 27.351 1.00 52.00 135 SER A N 1
ATOM 1037 C CA . SER A 1 135 ? -9.448 15.512 26.322 1.00 52.00 135 SER A CA 1
ATOM 1038 C C . SER A 1 135 ? -8.406 14.923 25.353 1.00 52.00 135 SER A C 1
ATOM 1040 O O . SER A 1 135 ? -7.198 15.036 25.542 1.00 52.00 135 SER A O 1
ATOM 1042 N N . VAL A 1 136 ? -8.889 14.301 24.270 1.00 55.16 136 VAL A N 1
ATOM 1043 C CA . VAL A 1 136 ? -8.104 14.054 23.047 1.00 55.16 136 VAL A CA 1
ATOM 1044 C C . VAL A 1 136 ? -8.918 14.615 21.882 1.00 55.16 136 VAL A C 1
ATOM 1046 O O . VAL A 1 136 ? -10.110 14.326 21.783 1.00 55.16 136 VAL A O 1
ATOM 1049 N N . ARG A 1 137 ? -8.304 15.441 21.0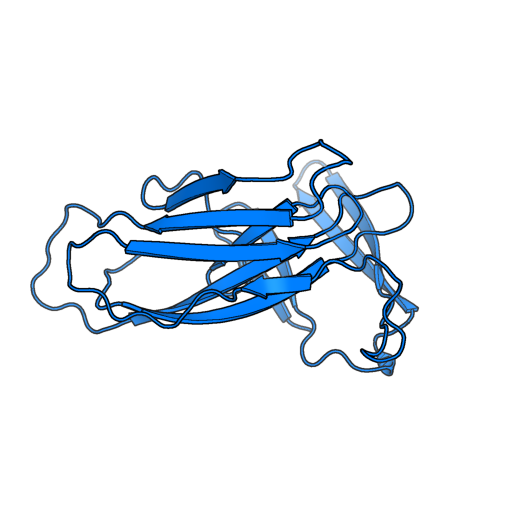30 1.00 58.66 137 ARG A N 1
ATOM 1050 C CA . ARG A 1 137 ? -8.947 15.967 19.814 1.00 58.66 137 ARG A CA 1
ATOM 1051 C C . ARG A 1 137 ? -9.133 14.842 18.780 1.00 58.66 137 ARG A C 1
ATOM 1053 O O . ARG A 1 137 ? -8.324 13.912 18.778 1.00 58.66 137 ARG A O 1
ATOM 1060 N N . PRO A 1 138 ? -10.142 14.915 17.889 1.00 57.09 138 PRO A N 1
ATOM 1061 C CA . PRO A 1 138 ? -10.187 14.042 16.722 1.00 57.09 138 PRO A CA 1
ATOM 1062 C C . PRO A 1 138 ? -8.862 14.116 15.962 1.00 57.09 138 PRO A C 1
ATOM 1064 O O . PRO A 1 138 ? -8.361 15.207 15.686 1.00 57.09 138 PRO A O 1
ATOM 1067 N N . SER A 1 139 ? -8.281 12.954 15.670 1.00 59.78 139 SER A N 1
ATOM 1068 C CA . SER A 1 139 ? -7.062 12.831 14.879 1.00 59.78 139 SER A CA 1
ATOM 1069 C C . SER A 1 139 ? -7.424 12.084 13.609 1.00 59.78 139 SER A C 1
ATOM 1071 O O . SER A 1 139 ? -7.807 10.911 13.643 1.00 59.78 139 SER A O 1
ATOM 1073 N N . MET A 1 140 ? -7.325 12.787 12.485 1.00 58.34 140 MET A N 1
ATOM 1074 C CA . MET A 1 140 ? -7.468 12.172 11.178 1.00 58.34 140 MET A CA 1
ATOM 1075 C C . MET A 1 140 ? -6.233 11.308 10.928 1.00 58.34 140 MET A C 1
ATOM 1077 O O . MET A 1 140 ? -5.111 11.810 10.886 1.00 58.34 140 MET A O 1
ATOM 1081 N N . ARG A 1 141 ? -6.438 10.000 10.798 1.00 71.31 141 ARG A N 1
ATOM 1082 C CA . ARG A 1 141 ? -5.396 9.046 10.419 1.00 71.31 141 ARG A CA 1
ATOM 1083 C C . ARG A 1 141 ? -5.630 8.661 8.968 1.00 71.31 141 ARG A C 1
ATOM 1085 O O . ARG A 1 141 ? -6.752 8.331 8.586 1.00 71.31 141 ARG A O 1
ATOM 1092 N N . LEU A 1 142 ? -4.581 8.704 8.157 1.00 73.06 142 LEU A N 1
ATOM 1093 C CA . LEU A 1 142 ? -4.665 8.186 6.801 1.00 73.06 142 LEU A CA 1
ATOM 1094 C C . LEU A 1 142 ? -4.494 6.669 6.862 1.00 73.06 142 LEU A C 1
ATOM 1096 O O . LEU A 1 142 ? -3.435 6.190 7.273 1.00 73.06 142 LEU A O 1
ATOM 1100 N N . LEU A 1 143 ? -5.534 5.931 6.478 1.00 84.81 143 LEU A N 1
ATOM 1101 C CA . LEU A 1 143 ? -5.507 4.474 6.403 1.00 84.81 143 LEU A CA 1
ATOM 1102 C C . LEU A 1 143 ? -5.849 4.053 4.979 1.00 84.81 143 LEU A C 1
ATOM 1104 O O . LEU A 1 143 ? -6.903 4.381 4.441 1.00 84.81 143 LEU A O 1
ATOM 1108 N N . ALA A 1 144 ? -4.931 3.339 4.353 1.00 85.19 144 ALA A N 1
ATOM 1109 C CA . ALA A 1 144 ? -5.085 2.860 2.991 1.00 85.19 144 ALA A CA 1
ATOM 1110 C C . ALA A 1 144 ? -5.012 1.338 2.974 1.00 85.19 144 ALA A C 1
ATOM 1112 O O . ALA A 1 144 ? -4.425 0.725 3.868 1.00 85.19 144 ALA A O 1
ATOM 1113 N N . CYS A 1 145 ? -5.587 0.736 1.942 1.00 88.81 145 CYS A N 1
ATOM 1114 C CA . CYS A 1 145 ? -5.273 -0.637 1.600 1.00 88.81 145 CYS A CA 1
ATOM 1115 C C . CYS A 1 145 ? -4.595 -0.685 0.233 1.00 88.81 145 CYS A C 1
ATOM 1117 O O . CYS A 1 145 ? -4.898 0.090 -0.678 1.00 88.81 145 CYS A O 1
ATOM 1119 N N . ALA A 1 146 ? -3.648 -1.600 0.108 1.00 87.06 146 ALA A N 1
ATOM 1120 C CA . ALA A 1 146 ? -2.980 -1.932 -1.132 1.00 87.06 146 ALA A CA 1
ATOM 1121 C C . ALA A 1 146 ? -3.257 -3.398 -1.449 1.00 87.06 146 ALA A C 1
ATOM 1123 O O . ALA A 1 146 ? -3.193 -4.242 -0.563 1.00 87.06 146 ALA A O 1
ATOM 1124 N N . CYS A 1 147 ? -3.564 -3.706 -2.701 1.00 85.81 147 CYS A N 1
ATOM 1125 C CA . CYS A 1 147 ? -3.661 -5.064 -3.210 1.00 85.81 147 CYS A CA 1
ATOM 1126 C C . CYS A 1 147 ? -2.505 -5.296 -4.173 1.00 85.81 147 CYS A C 1
ATOM 1128 O O . CYS A 1 147 ? -2.444 -4.651 -5.219 1.00 85.81 147 CYS A O 1
ATOM 1130 N N . CYS A 1 148 ? -1.632 -6.237 -3.843 1.00 81.31 148 CYS A N 1
ATOM 1131 C CA . CYS A 1 148 ? -0.463 -6.576 -4.639 1.00 81.31 148 CYS A CA 1
ATOM 1132 C C . CYS A 1 148 ? -0.544 -8.015 -5.140 1.00 81.31 148 CYS A C 1
ATOM 1134 O O . CYS A 1 148 ? -1.000 -8.902 -4.420 1.00 81.31 148 CYS A O 1
ATOM 1136 N N . LEU A 1 149 ? -0.084 -8.253 -6.363 1.00 77.38 149 LEU A N 1
ATOM 1137 C CA . LEU A 1 149 ? 0.270 -9.600 -6.799 1.00 77.38 149 LEU A CA 1
ATOM 1138 C C . LEU A 1 149 ? 1.598 -10.010 -6.134 1.00 77.38 149 LEU A C 1
ATOM 1140 O O . LEU A 1 149 ? 2.418 -9.132 -5.850 1.00 77.38 149 LEU A O 1
ATOM 1144 N N . PRO A 1 150 ? 1.817 -11.307 -5.858 1.00 66.00 150 PRO A N 1
ATOM 1145 C CA . PRO A 1 150 ? 3.109 -11.804 -5.412 1.00 66.00 150 PRO A CA 1
ATOM 1146 C C . PRO A 1 150 ? 4.184 -11.452 -6.443 1.00 66.00 150 PRO A C 1
ATOM 1148 O O . PRO A 1 150 ? 3.903 -11.369 -7.639 1.00 66.00 150 PRO A O 1
ATOM 1151 N N . PHE A 1 151 ? 5.405 -11.249 -5.949 1.00 59.56 151 PHE A N 1
ATOM 1152 C CA . PHE A 1 151 ? 6.601 -11.229 -6.779 1.00 59.56 151 PHE A CA 1
ATOM 1153 C C . PHE A 1 151 ? 6.733 -12.607 -7.439 1.00 59.56 151 PHE A C 1
ATOM 1155 O O . PHE A 1 151 ? 7.131 -13.565 -6.783 1.00 59.56 151 PHE A O 1
ATOM 1162 N N . ASP A 1 152 ? 6.362 -12.707 -8.710 1.00 51.94 152 ASP A N 1
ATOM 1163 C CA . ASP A 1 152 ? 7.008 -13.660 -9.611 1.00 51.94 152 ASP A CA 1
ATOM 1164 C C . ASP A 1 152 ? 8.238 -12.933 -10.189 1.00 51.94 152 ASP A C 1
ATOM 1166 O O . ASP A 1 152 ? 8.181 -11.706 -10.315 1.00 51.94 152 ASP A O 1
ATOM 1170 N N . ASP A 1 153 ? 9.312 -13.663 -10.519 1.00 49.81 153 ASP A N 1
ATOM 1171 C CA . ASP A 1 153 ? 10.688 -13.199 -10.829 1.00 49.81 153 ASP A CA 1
ATOM 1172 C C . ASP A 1 153 ? 10.852 -11.963 -11.754 1.00 49.81 153 ASP A C 1
ATOM 1174 O O . ASP A 1 153 ? 11.938 -11.392 -11.808 1.00 49.81 153 ASP A O 1
ATOM 1178 N N . ASP A 1 154 ? 9.795 -11.482 -12.419 1.00 48.62 154 ASP A N 1
ATOM 1179 C CA . ASP A 1 154 ? 9.835 -10.351 -13.349 1.00 48.62 154 ASP A CA 1
ATOM 1180 C C . ASP A 1 154 ? 9.052 -9.091 -12.907 1.00 48.62 154 ASP A C 1
ATOM 1182 O O . ASP A 1 154 ? 9.431 -7.985 -13.297 1.00 48.62 154 ASP A O 1
ATOM 1186 N N . PHE A 1 155 ? 7.969 -9.186 -12.111 1.00 51.91 155 PHE A N 1
ATOM 1187 C CA . PHE A 1 155 ? 7.110 -8.017 -11.817 1.00 51.91 155 PHE A CA 1
ATOM 1188 C C . PHE A 1 155 ? 6.316 -8.113 -10.504 1.00 51.91 155 PHE A C 1
ATOM 1190 O O . PHE A 1 155 ? 5.569 -9.064 -10.277 1.00 51.91 155 PHE A O 1
ATOM 1197 N N . ALA A 1 156 ? 6.333 -7.036 -9.711 1.00 61.03 156 ALA A N 1
ATOM 1198 C CA . ALA A 1 156 ? 5.354 -6.789 -8.653 1.00 61.03 156 ALA A CA 1
ATOM 1199 C C . ALA A 1 156 ? 4.360 -5.712 -9.103 1.00 61.03 156 ALA A C 1
ATOM 1201 O O . ALA A 1 156 ? 4.735 -4.576 -9.384 1.00 61.03 156 ALA A O 1
ATOM 1202 N N . SER A 1 157 ? 3.077 -6.069 -9.189 1.00 66.12 157 SER A N 1
ATOM 1203 C CA . SER A 1 157 ? 1.998 -5.138 -9.541 1.00 66.12 157 SER A CA 1
ATOM 1204 C C . SER A 1 157 ? 1.115 -4.881 -8.329 1.00 66.12 157 SER A C 1
ATOM 1206 O O . SER A 1 157 ? 0.583 -5.827 -7.747 1.00 66.12 157 SER A O 1
ATOM 1208 N N . CYS A 1 158 ? 0.917 -3.612 -7.975 1.00 69.38 158 CYS A N 1
ATOM 1209 C CA . CYS A 1 158 ? 0.074 -3.207 -6.856 1.00 69.38 158 CYS A CA 1
ATOM 1210 C C . CYS A 1 158 ? -0.958 -2.166 -7.288 1.00 69.38 158 CYS A C 1
ATOM 1212 O O . CYS A 1 158 ? -0.660 -1.240 -8.038 1.00 69.38 158 CYS A O 1
ATOM 1214 N N . SER A 1 159 ? -2.166 -2.282 -6.749 1.00 66.44 159 SER A N 1
ATOM 1215 C CA . SER A 1 159 ? -3.175 -1.227 -6.756 1.00 66.44 159 SER A CA 1
ATOM 1216 C C . SER A 1 159 ? -3.339 -0.702 -5.335 1.00 66.44 159 SER A C 1
ATOM 1218 O O . SER A 1 159 ? -3.476 -1.492 -4.403 1.00 66.44 159 SER A O 1
ATOM 1220 N N . VAL A 1 160 ? -3.316 0.619 -5.153 1.00 68.88 160 VAL A N 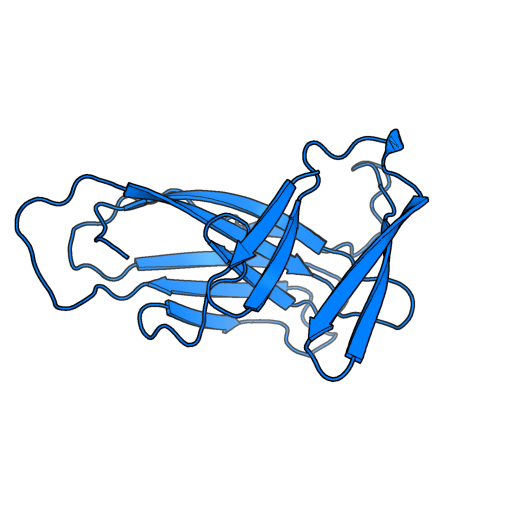1
ATOM 1221 C CA . VAL A 1 160 ? -3.438 1.265 -3.838 1.00 68.88 160 VAL A CA 1
ATOM 1222 C C . VAL A 1 160 ? -4.663 2.171 -3.830 1.00 68.88 160 VAL A C 1
ATOM 1224 O O . VAL A 1 160 ? -4.842 2.990 -4.732 1.00 68.88 160 VAL A O 1
ATOM 1227 N N . ARG A 1 161 ? -5.500 2.053 -2.796 1.00 71.06 161 ARG A N 1
ATOM 1228 C CA . ARG A 1 161 ? -6.623 2.962 -2.540 1.00 71.06 161 ARG A CA 1
ATOM 1229 C C . ARG A 1 161 ? -6.553 3.485 -1.115 1.00 71.06 161 ARG A C 1
ATOM 1231 O O . ARG A 1 161 ? -6.322 2.742 -0.163 1.00 71.06 161 ARG A O 1
ATOM 1238 N N . CYS A 1 162 ? -6.748 4.791 -0.980 1.00 56.62 162 CYS A N 1
ATOM 1239 C CA . CYS A 1 162 ? -6.664 5.489 0.295 1.00 56.62 162 CYS A CA 1
ATOM 1240 C C . CYS A 1 162 ? -8.057 5.809 0.836 1.00 56.62 162 CYS A C 1
ATOM 1242 O O . CYS A 1 162 ? -8.939 6.193 0.072 1.00 56.62 162 CYS A O 1
ATOM 1244 N N . SER A 1 163 ? -8.216 5.746 2.158 1.00 59.03 163 SER A N 1
ATOM 1245 C CA . SER A 1 163 ? -9.343 6.349 2.865 1.00 59.03 163 SER A CA 1
ATOM 1246 C C . SER A 1 163 ? -8.844 7.247 3.987 1.00 59.03 163 SER A C 1
ATOM 1248 O O . SER A 1 163 ? -7.848 6.976 4.661 1.00 59.03 163 SER A O 1
ATOM 1250 N N . LEU A 1 164 ? -9.572 8.330 4.233 1.00 56.84 164 LEU A N 1
ATOM 1251 C CA . LEU A 1 164 ? -9.406 9.088 5.464 1.00 56.84 164 LEU A CA 1
ATOM 1252 C C . LEU A 1 164 ? -10.165 8.360 6.570 1.00 56.84 164 LEU A C 1
ATOM 1254 O O . LEU A 1 164 ? -11.301 7.934 6.371 1.00 56.84 164 LEU A O 1
ATOM 1258 N N . PHE A 1 165 ? -9.542 8.195 7.730 1.00 53.84 165 PHE A N 1
ATOM 1259 C CA . PHE A 1 165 ? -10.180 7.659 8.924 1.00 53.84 165 PHE A CA 1
ATOM 1260 C C . PHE A 1 165 ? -10.194 8.754 9.991 1.00 53.84 165 PHE A C 1
ATOM 1262 O O . PHE A 1 165 ? -9.140 9.172 10.473 1.00 53.84 165 PHE A O 1
ATOM 1269 N N . ASN A 1 166 ? -11.378 9.259 10.345 1.00 49.38 166 ASN A N 1
ATOM 1270 C CA . ASN A 1 166 ? -11.521 10.353 11.304 1.00 49.38 166 ASN A CA 1
ATOM 1271 C C . ASN A 1 166 ? -12.011 9.812 12.649 1.00 49.38 166 ASN A C 1
ATOM 1273 O O . ASN A 1 166 ? -13.196 9.852 12.964 1.00 49.38 166 ASN A O 1
ATOM 1277 N N . GLY A 1 167 ? -11.091 9.266 13.440 1.00 48.00 167 GLY A N 1
ATOM 1278 C CA . GLY A 1 167 ? -11.400 8.778 14.781 1.00 48.00 167 GLY A CA 1
ATOM 1279 C C . GLY A 1 167 ? -11.198 9.860 15.842 1.00 48.00 167 GLY A C 1
ATOM 1280 O O . GLY A 1 167 ? -10.218 10.609 15.804 1.00 48.00 167 GLY A O 1
ATOM 1281 N N . LEU A 1 168 ? -12.045 9.879 16.874 1.00 47.16 168 LEU A N 1
ATOM 1282 C CA . LEU A 1 168 ? -11.725 10.522 18.156 1.00 47.16 168 LEU A CA 1
ATOM 1283 C C . LEU A 1 168 ? -10.659 9.683 18.889 1.00 47.16 168 LEU A C 1
ATOM 1285 O O . LEU A 1 168 ? -10.935 9.070 19.917 1.00 47.16 168 LEU A O 1
ATOM 1289 N N . MET A 1 169 ? -9.453 9.555 18.321 1.00 44.28 169 MET A N 1
ATOM 1290 C CA . MET A 1 169 ? -8.505 8.510 18.721 1.00 44.28 169 MET A CA 1
ATOM 1291 C C . MET A 1 169 ? -7.088 9.006 19.026 1.00 44.28 169 MET A C 1
ATOM 1293 O O . MET A 1 169 ? -6.298 9.276 18.127 1.00 44.28 169 MET A O 1
ATOM 1297 N N . TYR A 1 170 ? -6.830 8.985 20.339 1.00 49.41 170 TYR A N 1
ATOM 1298 C CA . TYR A 1 170 ? -5.627 8.648 21.119 1.00 49.41 170 TYR A CA 1
ATOM 1299 C C . TYR A 1 170 ? -4.230 8.945 20.546 1.00 49.41 170 TYR A C 1
ATOM 1301 O O . TYR A 1 170 ? -3.923 8.565 19.419 1.00 49.41 170 TYR A O 1
ATOM 1309 N N . ASN A 1 171 ? -3.356 9.511 21.393 1.00 39.38 171 ASN A N 1
ATOM 1310 C CA . ASN A 1 171 ? -1.917 9.628 21.123 1.00 39.38 171 ASN A CA 1
ATOM 1311 C C . ASN A 1 171 ? -1.317 8.257 20.766 1.00 39.38 171 ASN A C 1
ATOM 1313 O O . ASN A 1 171 ? -1.693 7.244 21.368 1.00 39.38 171 ASN A O 1
ATOM 1317 N N . ASP A 1 172 ? -0.429 8.264 19.769 1.00 47.59 172 ASP A N 1
ATOM 1318 C CA . ASP A 1 172 ? 0.500 7.165 19.487 1.00 47.59 172 ASP A CA 1
ATOM 1319 C C . ASP A 1 172 ? 1.527 7.012 20.623 1.00 47.59 172 ASP A C 1
ATOM 1321 O O . ASP A 1 172 ? 1.851 8.035 21.276 1.00 47.59 172 ASP A O 1
#